Protein AF-A0A395JJU2-F1 (afdb_monomer_lite)

Radius of gyration: 17.29 Å; chains: 1; bounding box: 49×29×53 Å

Secondary structure (DSSP, 8-state):
------HHHHHHHHHHHHHHHHHHHHHHHHHHHHHS-HHHHHHHTTTTTT-SS-TTSHHHHHHHHHHHHHHHHHHTT-HHHHHHHHHHHHHHHHHGGGG------HHHHHHHHHHHHHHHHHHHHHHHSGGGGHHHH--

Foldseek 3Di:
DDDDDPLLVVLLVLLVQLLVLLVCLVCVVVCCVVVDDPVVVVVQVCFQPPAPDEPPDPVVVVLVVLCNVLSVCVSVLALVSLVSLVVSVVVCVVCVVRSPDHDDDPVSVVSVVSNVVSSVVSNCSCPPHPSVVSNVVPD

pLDDT: mean 92.58, std 7.67, range [51.12, 98.19]

Sequence (139 aa):
MSTKINVPNVFRKVVLVTMTAYCVLLVLPYLWTSFYSKQVLSVLAWWGYGGLISIYGVVPYVFVAAMLVSLTGLYFFKRWARTMFALTMLAIGIVSPLFGLAIAPSFDTLFAHVFGLGCGAILALSYLSEAANEFTKQR

Structure (mmCIF, N/CA/C/O backbone):
data_AF-A0A395JJU2-F1
#
_entry.id   AF-A0A395JJU2-F1
#
loop_
_atom_site.group_PDB
_atom_site.id
_atom_site.type_symbol
_atom_site.label_atom_id
_atom_site.label_alt_id
_atom_site.label_comp_id
_atom_site.label_asym_id
_atom_site.label_entity_id
_atom_site.label_seq_id
_atom_site.pdbx_PDB_ins_code
_atom_site.Cartn_x
_atom_site.Cartn_y
_atom_site.Cartn_z
_atom_site.occupancy
_atom_site.B_iso_or_equiv
_atom_site.auth_seq_id
_atom_site.auth_comp_id
_atom_site.auth_asym_id
_atom_site.auth_atom_id
_atom_site.pdbx_PDB_model_num
ATOM 1 N N . MET A 1 1 ? -34.192 -13.560 10.862 1.00 51.12 1 MET A N 1
ATOM 2 C CA . MET A 1 1 ? -33.119 -13.735 11.865 1.00 51.12 1 MET A CA 1
ATOM 3 C C . MET A 1 1 ? -31.874 -13.043 11.314 1.00 51.12 1 MET A C 1
ATOM 5 O O . MET A 1 1 ? -31.272 -13.563 10.390 1.00 51.12 1 MET A O 1
ATOM 9 N N . SER A 1 2 ? -31.585 -11.809 11.742 1.00 53.88 2 SER A N 1
ATOM 10 C CA . SER A 1 2 ? -30.465 -11.021 11.201 1.00 53.88 2 SER A CA 1
ATOM 11 C C . SER A 1 2 ? -29.166 -11.468 11.872 1.00 53.88 2 SER A C 1
ATOM 13 O O . SER A 1 2 ? -28.977 -11.244 13.068 1.00 53.88 2 SER A O 1
ATOM 15 N N . THR A 1 3 ? -28.293 -12.160 11.140 1.00 63.44 3 THR A N 1
ATOM 16 C CA . THR A 1 3 ? -26.932 -12.468 11.594 1.00 63.44 3 THR A CA 1
ATOM 17 C C . THR A 1 3 ? -26.180 -11.159 11.809 1.00 63.44 3 THR A C 1
ATOM 19 O O . THR A 1 3 ? -25.849 -10.471 10.845 1.00 63.44 3 THR A O 1
ATOM 22 N N . LYS A 1 4 ? -25.910 -10.802 13.072 1.00 79.38 4 LYS A N 1
ATOM 23 C CA . LYS A 1 4 ? -25.068 -9.647 13.407 1.00 79.38 4 LYS A CA 1
ATOM 24 C C . LYS A 1 4 ? -23.687 -9.850 12.781 1.00 79.38 4 LYS A C 1
ATOM 26 O O . LYS A 1 4 ? -22.967 -10.781 13.141 1.00 79.38 4 LYS A O 1
ATOM 31 N N . ILE A 1 5 ? -23.334 -8.998 11.826 1.00 84.62 5 ILE A N 1
ATOM 32 C CA . ILE A 1 5 ? -22.025 -9.026 11.175 1.00 84.62 5 ILE A CA 1
ATOM 33 C C . ILE A 1 5 ? -20.977 -8.595 12.203 1.00 84.62 5 ILE A C 1
ATOM 35 O O . ILE A 1 5 ? -21.065 -7.515 12.777 1.00 84.62 5 ILE A O 1
ATOM 39 N N . ASN A 1 6 ? -19.967 -9.435 12.436 1.00 92.44 6 ASN A N 1
ATOM 40 C CA . ASN A 1 6 ? -18.839 -9.087 13.297 1.00 92.44 6 ASN A CA 1
ATOM 41 C C . ASN A 1 6 ? -17.859 -8.195 12.517 1.00 92.44 6 ASN A C 1
ATOM 43 O O . ASN A 1 6 ? -16.980 -8.692 11.806 1.00 92.44 6 ASN A O 1
ATOM 47 N N . VAL A 1 7 ? -18.042 -6.878 12.634 1.00 93.50 7 VAL A N 1
ATOM 48 C CA . VAL A 1 7 ? -17.272 -5.863 11.898 1.00 93.50 7 VAL A CA 1
ATOM 49 C C . VAL A 1 7 ? -15.754 -5.980 12.134 1.00 93.50 7 VAL A C 1
ATOM 51 O O . VAL A 1 7 ? -15.021 -5.977 11.142 1.00 93.50 7 VAL A O 1
ATOM 54 N N . PRO A 1 8 ? -15.238 -6.182 13.367 1.00 93.62 8 PRO A N 1
ATOM 55 C CA . PRO A 1 8 ? -13.803 -6.405 13.587 1.00 93.62 8 PRO A CA 1
ATOM 56 C C . PRO A 1 8 ? -13.223 -7.606 12.825 1.00 93.62 8 PRO A C 1
ATOM 58 O O . PRO A 1 8 ? -12.118 -7.534 12.283 1.00 93.62 8 PRO A O 1
ATOM 61 N N . ASN A 1 9 ? -13.966 -8.712 12.740 1.00 94.62 9 ASN A N 1
ATOM 62 C CA . ASN A 1 9 ? -13.521 -9.883 11.985 1.00 94.62 9 ASN A CA 1
ATOM 63 C C . ASN A 1 9 ? -13.549 -9.638 10.474 1.00 94.62 9 ASN A C 1
ATOM 65 O O . ASN A 1 9 ? -12.650 -10.095 9.767 1.00 94.62 9 ASN A O 1
ATOM 69 N N . VAL A 1 10 ? -14.551 -8.909 9.973 1.00 96.12 10 VAL A N 1
ATOM 70 C CA . VAL A 1 10 ? -14.582 -8.475 8.568 1.00 96.12 10 VAL A CA 1
ATOM 71 C C . VAL A 1 10 ? -13.378 -7.586 8.268 1.00 96.12 10 VAL A C 1
ATOM 73 O O . VAL A 1 10 ? -12.678 -7.838 7.292 1.00 96.12 10 VAL A O 1
ATOM 76 N N . PHE A 1 11 ? -13.064 -6.627 9.142 1.00 97.06 11 PHE A N 1
ATOM 77 C CA . PHE A 1 11 ? -11.893 -5.764 8.999 1.00 97.06 11 PHE A CA 1
ATOM 78 C C . PHE A 1 11 ? -10.590 -6.567 8.870 1.00 97.06 11 PHE A C 1
ATOM 80 O O . PHE A 1 11 ? -9.845 -6.368 7.913 1.00 97.06 11 PHE A O 1
ATOM 87 N N . ARG A 1 12 ? -10.342 -7.537 9.762 1.00 97.44 12 ARG A N 1
ATOM 88 C CA . ARG A 1 12 ? -9.150 -8.405 9.676 1.00 97.44 12 ARG A CA 1
ATOM 89 C C . ARG A 1 12 ? -9.068 -9.172 8.360 1.00 97.44 12 ARG A C 1
ATOM 91 O O . ARG A 1 12 ? -7.983 -9.282 7.795 1.00 97.44 12 ARG A O 1
ATOM 98 N N . LYS A 1 13 ? -10.198 -9.682 7.860 1.00 97.62 13 LYS A N 1
ATOM 99 C CA . LYS A 1 13 ? -10.253 -10.369 6.560 1.00 97.62 13 LYS A CA 1
ATOM 100 C C . LYS A 1 13 ? -9.908 -9.421 5.414 1.00 97.62 13 LYS A C 1
ATOM 102 O O . LYS A 1 13 ? -9.119 -9.795 4.555 1.00 97.62 13 LYS A O 1
ATOM 107 N N . VAL A 1 14 ? -10.440 -8.198 5.423 1.00 97.75 14 VAL A N 1
ATOM 108 C CA . VAL A 1 14 ? -10.110 -7.179 4.413 1.00 97.75 14 VAL A CA 1
ATOM 109 C C . VAL A 1 14 ? -8.622 -6.830 4.463 1.00 97.75 14 VAL A C 1
ATOM 111 O O . VAL A 1 14 ? -7.979 -6.800 3.415 1.00 97.75 14 VAL A O 1
ATOM 114 N N . VAL A 1 15 ? -8.046 -6.641 5.656 1.00 98.12 15 VAL A N 1
ATOM 115 C CA . VAL A 1 15 ? -6.600 -6.405 5.821 1.00 98.12 15 VAL A CA 1
ATOM 116 C C . VAL A 1 15 ? -5.788 -7.568 5.252 1.00 98.12 15 VAL A C 1
ATOM 118 O O . VAL A 1 15 ? -4.863 -7.335 4.479 1.00 98.12 15 VAL A O 1
ATOM 121 N N . LEU A 1 16 ? -6.157 -8.813 5.564 1.00 98.06 16 LEU A N 1
ATOM 122 C CA . LEU A 1 16 ? -5.447 -10.003 5.091 1.00 98.06 16 LEU A CA 1
ATOM 123 C C . LEU A 1 16 ? -5.513 -10.160 3.564 1.00 98.06 16 LEU A C 1
ATOM 125 O O . LEU A 1 16 ? -4.496 -10.440 2.930 1.00 98.06 16 LEU A O 1
ATOM 129 N N . VAL A 1 17 ? -6.689 -9.956 2.962 1.00 97.62 17 VAL A N 1
ATOM 130 C CA . VAL A 1 17 ? -6.863 -10.022 1.500 1.00 97.62 17 VAL A CA 1
ATOM 131 C C . VAL A 1 17 ? -6.055 -8.920 0.819 1.00 97.62 17 VAL A C 1
ATOM 133 O O . VAL A 1 17 ? -5.326 -9.199 -0.128 1.00 97.62 17 VAL A O 1
ATOM 136 N N . THR A 1 18 ? -6.113 -7.694 1.343 1.00 98.06 18 THR A N 1
ATOM 137 C CA . THR A 1 18 ? -5.334 -6.554 0.832 1.00 98.06 18 THR A CA 1
ATOM 138 C C . THR A 1 18 ? -3.832 -6.817 0.928 1.00 98.06 18 THR A C 1
ATOM 140 O O . THR A 1 18 ? -3.109 -6.614 -0.043 1.00 98.06 18 THR A O 1
ATOM 143 N N . MET A 1 19 ? -3.358 -7.327 2.068 1.00 97.75 19 MET A N 1
ATOM 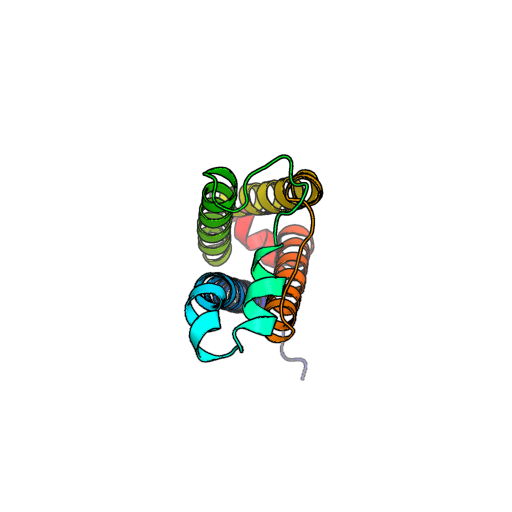144 C CA . MET A 1 19 ? -1.953 -7.684 2.272 1.00 97.75 19 MET A CA 1
ATOM 145 C C . MET A 1 19 ? -1.505 -8.784 1.307 1.00 97.75 19 MET A C 1
ATOM 147 O O . MET A 1 19 ? -0.430 -8.688 0.725 1.00 97.75 19 MET A O 1
ATOM 151 N N . THR A 1 20 ? -2.348 -9.791 1.079 1.00 97.06 20 THR A N 1
ATOM 152 C CA . THR A 1 20 ? -2.056 -10.868 0.124 1.00 97.06 20 THR A CA 1
ATOM 153 C C . THR A 1 20 ? -1.978 -10.336 -1.306 1.00 97.06 20 THR A C 1
ATOM 155 O O . THR A 1 20 ? -1.012 -10.626 -2.007 1.00 97.06 20 THR A O 1
ATOM 158 N N . ALA A 1 21 ? -2.945 -9.513 -1.726 1.00 96.62 21 ALA A N 1
ATOM 159 C CA . ALA A 1 21 ? -2.933 -8.870 -3.040 1.00 96.62 21 ALA A CA 1
ATOM 160 C C . ALA A 1 21 ? -1.672 -8.012 -3.236 1.00 96.62 21 ALA A C 1
ATOM 162 O O . ALA A 1 21 ? -1.055 -8.054 -4.298 1.00 96.62 21 ALA A O 1
ATOM 163 N N . TYR A 1 22 ? -1.244 -7.300 -2.190 1.00 96.50 22 TYR A N 1
ATOM 164 C CA . TYR A 1 22 ? -0.009 -6.524 -2.216 1.00 96.50 22 TYR A CA 1
ATOM 165 C C . TYR A 1 22 ? 1.233 -7.404 -2.380 1.00 96.50 22 TYR A C 1
ATOM 167 O O . TYR A 1 22 ? 2.065 -7.133 -3.240 1.00 96.50 22 TYR A O 1
ATOM 175 N N . CYS A 1 23 ? 1.348 -8.495 -1.619 1.00 96.12 23 CYS A N 1
ATOM 176 C CA . CYS A 1 23 ? 2.459 -9.438 -1.767 1.00 96.12 23 CYS A CA 1
ATOM 177 C C . CYS A 1 23 ? 2.506 -10.058 -3.171 1.00 96.12 23 CYS A C 1
ATOM 179 O O . CYS A 1 23 ? 3.585 -10.195 -3.741 1.00 96.12 23 CYS A O 1
ATOM 181 N N . VAL A 1 24 ? 1.350 -10.391 -3.753 1.00 95.25 24 VAL A N 1
ATOM 182 C CA . VAL A 1 24 ? 1.266 -10.901 -5.130 1.00 95.25 24 VAL A CA 1
ATOM 183 C C . VAL A 1 24 ? 1.788 -9.867 -6.132 1.00 95.25 24 VAL A C 1
ATOM 185 O O . VAL A 1 24 ? 2.586 -10.224 -6.995 1.00 95.25 24 VAL A O 1
ATOM 188 N N . LEU A 1 25 ? 1.424 -8.589 -5.977 1.00 94.12 25 LEU A N 1
ATOM 189 C CA . LEU A 1 25 ? 1.950 -7.500 -6.812 1.00 94.12 25 LEU A CA 1
ATOM 190 C C . LEU A 1 25 ? 3.471 -7.355 -6.717 1.00 94.12 25 LEU A C 1
ATOM 192 O O . LEU A 1 25 ? 4.108 -7.062 -7.722 1.00 94.12 25 LEU A O 1
ATOM 196 N N . LEU A 1 26 ? 4.064 -7.575 -5.541 1.00 93.38 26 LEU A N 1
ATOM 197 C CA . LEU A 1 26 ? 5.522 -7.510 -5.376 1.00 93.38 26 LEU A CA 1
ATOM 198 C C . LEU A 1 26 ? 6.243 -8.648 -6.103 1.00 93.38 26 LEU A C 1
ATOM 200 O O . LEU A 1 26 ? 7.369 -8.466 -6.559 1.00 93.38 26 LEU A O 1
ATOM 204 N N . VAL A 1 27 ? 5.614 -9.820 -6.202 1.00 93.62 27 VAL A N 1
ATOM 205 C CA . VAL A 1 27 ? 6.213 -11.009 -6.825 1.00 93.62 27 VAL A CA 1
ATOM 206 C C . VAL A 1 27 ? 5.992 -11.034 -8.344 1.00 93.62 27 VAL A C 1
ATOM 208 O O . VAL A 1 27 ? 6.813 -11.584 -9.077 1.00 93.62 27 VAL A O 1
ATOM 211 N N . LEU A 1 28 ? 4.916 -10.417 -8.834 1.00 91.38 28 LEU A N 1
ATOM 212 C CA . LEU A 1 28 ? 4.497 -10.468 -10.238 1.00 91.38 28 LEU A CA 1
ATOM 213 C C . LEU A 1 28 ? 5.580 -10.047 -11.252 1.00 91.38 28 LEU A C 1
ATOM 215 O O . LEU A 1 28 ? 5.774 -10.792 -12.217 1.00 91.38 28 LEU A O 1
ATOM 219 N N . PRO A 1 29 ? 6.350 -8.960 -11.029 1.00 90.00 29 PRO A N 1
ATOM 220 C CA . PRO A 1 29 ? 7.418 -8.552 -11.940 1.00 90.00 29 PRO A CA 1
ATOM 221 C C . PRO A 1 29 ? 8.486 -9.622 -12.178 1.00 90.00 29 PRO A C 1
ATOM 223 O O . PRO A 1 29 ? 9.009 -9.745 -13.285 1.00 90.00 29 PRO A O 1
ATOM 226 N N . TYR A 1 30 ? 8.774 -10.455 -11.175 1.00 90.50 30 TYR A N 1
ATOM 227 C CA . TYR A 1 30 ? 9.741 -11.549 -11.305 1.00 90.50 30 TYR A CA 1
ATOM 228 C C . TYR A 1 30 ? 9.231 -12.691 -12.192 1.00 90.50 30 TYR A C 1
ATOM 230 O O . TYR A 1 30 ? 10.027 -13.466 -12.718 1.00 90.50 30 TYR A O 1
ATOM 238 N N . LEU A 1 31 ? 7.914 -12.789 -12.387 1.00 92.19 31 LEU A N 1
ATOM 239 C CA . LEU A 1 31 ? 7.281 -13.800 -13.231 1.00 92.19 31 LEU A CA 1
ATOM 240 C C . LEU A 1 31 ? 7.044 -13.315 -14.669 1.00 92.19 31 LEU A C 1
ATOM 242 O O . LEU A 1 31 ? 6.692 -14.113 -15.540 1.00 92.19 31 LEU A O 1
ATOM 246 N N . TRP A 1 32 ? 7.254 -12.027 -14.956 1.00 90.69 32 TRP A N 1
ATOM 247 C CA . TRP A 1 32 ? 6.986 -11.444 -16.273 1.00 90.69 32 TRP A CA 1
ATOM 248 C C . TRP A 1 32 ? 7.751 -12.122 -17.412 1.00 90.69 32 TRP A C 1
ATOM 250 O O . TRP A 1 32 ? 7.202 -12.295 -18.498 1.00 90.69 32 TRP A O 1
ATOM 260 N N . THR A 1 33 ? 8.989 -12.556 -17.166 1.00 89.31 33 THR A N 1
ATOM 261 C CA . THR A 1 33 ? 9.823 -13.249 -18.164 1.00 89.31 33 THR A CA 1
ATOM 262 C C . THR A 1 33 ? 9.247 -14.592 -18.607 1.00 89.31 33 THR A C 1
ATOM 264 O O . THR A 1 33 ? 9.580 -15.063 -19.692 1.00 89.31 33 THR A O 1
ATOM 267 N N . SER A 1 34 ? 8.383 -15.199 -17.788 1.00 91.38 34 SER A N 1
ATOM 268 C CA . SER A 1 34 ? 7.719 -16.470 -18.092 1.00 91.38 34 SER A CA 1
ATOM 269 C C . SER A 1 34 ? 6.372 -16.276 -18.791 1.00 91.38 34 SER A C 1
ATOM 271 O O . SER A 1 34 ? 5.968 -17.124 -19.581 1.00 91.38 34 SER A O 1
ATOM 273 N N . PHE A 1 35 ? 5.676 -15.169 -18.515 1.00 88.88 35 PHE A N 1
ATOM 274 C CA . PHE A 1 35 ? 4.326 -14.918 -19.032 1.00 88.88 35 PHE A CA 1
ATOM 275 C C . PHE A 1 35 ? 4.284 -14.083 -20.314 1.00 88.88 35 PHE A C 1
ATOM 277 O O . PHE A 1 35 ? 3.324 -14.200 -21.078 1.00 88.88 35 PHE A O 1
ATOM 284 N N . TYR A 1 36 ? 5.287 -13.237 -20.562 1.00 91.25 36 TYR A N 1
ATOM 285 C CA . TYR A 1 36 ? 5.232 -12.242 -21.631 1.00 91.25 36 TYR A CA 1
ATOM 286 C C . TYR A 1 36 ? 6.309 -12.445 -22.699 1.00 91.25 36 TYR A C 1
ATOM 288 O O . TYR A 1 36 ? 7.437 -12.852 -22.429 1.00 91.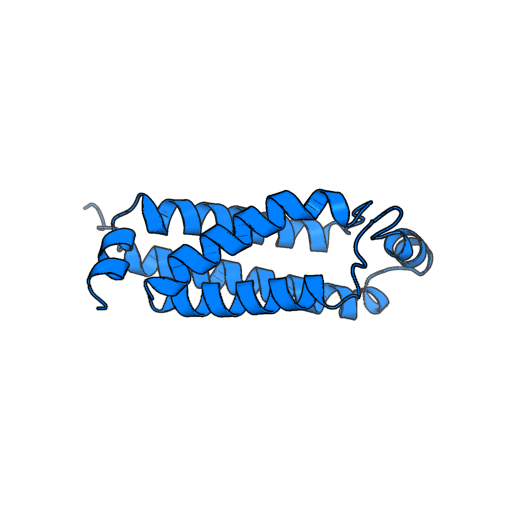25 36 TYR A O 1
ATOM 296 N N . SER A 1 37 ? 5.960 -12.111 -23.944 1.00 92.69 37 SER A N 1
ATOM 297 C CA . SER A 1 37 ? 6.901 -12.121 -25.063 1.00 92.69 37 SER A CA 1
ATOM 298 C C . SER A 1 37 ? 7.926 -10.985 -24.944 1.00 92.69 37 SER A C 1
ATOM 300 O O . SER A 1 37 ? 7.689 -9.965 -24.295 1.00 92.69 37 SER A O 1
ATOM 302 N N . LYS A 1 38 ? 9.064 -11.113 -25.642 1.00 92.00 38 LYS A N 1
ATOM 303 C CA . LYS A 1 38 ? 10.129 -10.089 -25.649 1.00 92.00 38 LYS A CA 1
ATOM 304 C C . LYS A 1 38 ? 9.641 -8.702 -26.090 1.00 92.00 38 LYS A C 1
ATOM 306 O O . LYS A 1 38 ? 10.132 -7.697 -25.590 1.00 92.00 38 LYS A O 1
ATOM 311 N N . GLN A 1 39 ? 8.669 -8.649 -27.002 1.00 91.94 39 GLN A N 1
ATOM 312 C CA . GLN A 1 39 ? 8.064 -7.397 -27.468 1.00 91.94 39 GLN A CA 1
ATOM 313 C C . GLN A 1 39 ? 7.307 -6.703 -26.333 1.00 91.94 39 GLN A C 1
ATOM 315 O O . GLN A 1 39 ? 7.542 -5.527 -26.073 1.00 91.94 39 GLN A O 1
ATOM 320 N N . VAL A 1 40 ? 6.467 -7.442 -25.603 1.00 89.81 40 VAL A N 1
ATOM 321 C CA . VAL A 1 40 ? 5.733 -6.911 -24.446 1.00 89.81 40 VAL A CA 1
ATOM 322 C C . VAL A 1 40 ? 6.714 -6.436 -23.374 1.00 89.81 40 VAL A C 1
ATOM 324 O O . VAL A 1 40 ? 6.612 -5.302 -22.918 1.00 89.81 40 VAL A O 1
ATOM 327 N N . LEU A 1 41 ? 7.739 -7.233 -23.057 1.00 91.06 41 LEU A N 1
ATOM 328 C CA . LEU A 1 41 ? 8.774 -6.846 -22.091 1.00 91.06 41 LEU A CA 1
ATOM 329 C C . LEU A 1 41 ? 9.513 -5.555 -22.484 1.00 91.06 41 LEU A C 1
ATOM 331 O O . LEU A 1 41 ? 9.818 -4.745 -21.613 1.00 91.06 41 LEU A O 1
ATOM 335 N N . SER A 1 42 ? 9.764 -5.327 -23.778 1.00 91.75 42 SER A N 1
ATOM 336 C CA . SER A 1 42 ? 10.399 -4.084 -24.244 1.00 91.75 42 SER A CA 1
ATOM 337 C C . SER A 1 42 ? 9.529 -2.844 -24.021 1.00 91.75 42 SER A C 1
ATOM 339 O O . SER A 1 42 ? 10.060 -1.771 -23.747 1.00 91.75 42 SER A O 1
ATOM 341 N N . VAL A 1 43 ? 8.202 -3.000 -24.070 1.00 90.75 43 VAL A N 1
ATOM 342 C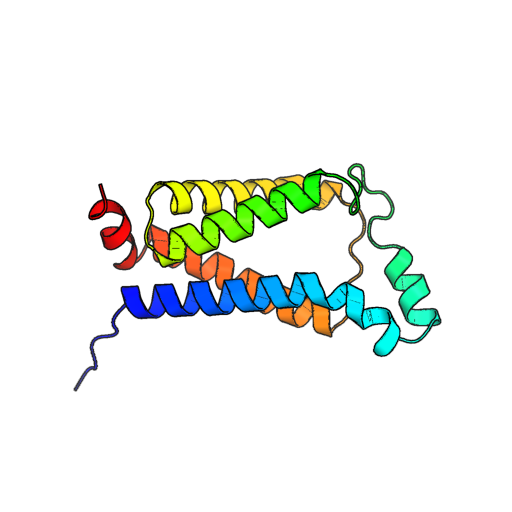 CA . VAL A 1 43 ? 7.256 -1.933 -23.728 1.00 90.75 43 VAL A CA 1
ATOM 343 C C . VAL A 1 43 ? 7.216 -1.732 -22.215 1.00 90.75 43 VAL A C 1
ATOM 345 O O . VAL A 1 43 ? 7.291 -0.598 -21.758 1.00 90.75 43 VAL A O 1
ATOM 348 N N . LEU A 1 44 ? 7.176 -2.805 -21.416 1.00 89.25 44 LEU A N 1
ATOM 349 C CA . LEU A 1 44 ? 7.213 -2.701 -19.947 1.00 89.25 44 LEU A CA 1
ATOM 350 C C . LEU A 1 44 ? 8.497 -2.028 -19.439 1.00 89.25 44 LEU A C 1
ATOM 352 O O . LEU A 1 44 ? 8.466 -1.365 -18.406 1.00 89.25 44 LEU A O 1
ATOM 356 N N . ALA A 1 45 ? 9.608 -2.143 -20.171 1.00 87.94 45 ALA A N 1
ATOM 357 C CA . ALA A 1 45 ? 10.862 -1.470 -19.836 1.00 87.94 45 ALA A CA 1
ATOM 358 C C . ALA A 1 45 ? 10.758 0.069 -19.837 1.00 87.94 45 ALA A C 1
ATOM 360 O O . ALA A 1 45 ? 11.636 0.736 -19.295 1.00 87.94 45 ALA A O 1
ATOM 361 N N . TRP A 1 46 ? 9.696 0.639 -20.416 1.00 91.00 46 TRP A N 1
ATOM 362 C CA . TRP A 1 46 ? 9.422 2.078 -20.379 1.00 91.00 46 TRP A CA 1
ATOM 363 C C . TRP A 1 46 ? 8.711 2.516 -19.092 1.00 91.00 46 TRP A C 1
ATOM 365 O O . TRP A 1 46 ? 8.439 3.706 -18.914 1.00 91.00 46 TRP A O 1
ATOM 375 N N . TRP A 1 47 ? 8.404 1.593 -18.177 1.00 89.75 47 TRP A N 1
ATOM 376 C CA . TRP A 1 47 ? 7.901 1.966 -16.863 1.00 89.75 47 TRP A CA 1
ATOM 377 C C . TRP A 1 47 ? 8.922 2.858 -16.149 1.00 89.75 47 TRP A C 1
ATOM 379 O O . TRP A 1 47 ? 10.099 2.524 -16.024 1.00 89.75 47 TRP A O 1
ATOM 389 N N . GLY A 1 48 ? 8.457 4.017 -15.697 1.00 90.00 48 GLY A N 1
ATOM 390 C CA . GLY A 1 48 ? 9.268 5.006 -15.006 1.00 90.00 48 GLY A CA 1
ATOM 391 C C . GLY A 1 48 ? 9.847 6.067 -15.939 1.00 90.00 48 GLY A C 1
ATOM 392 O O . GLY A 1 48 ? 10.562 6.961 -15.484 1.00 90.00 48 GLY A O 1
ATOM 393 N N . TYR A 1 49 ? 9.551 5.995 -17.242 1.00 92.62 49 TYR A N 1
ATOM 394 C CA . TYR A 1 49 ? 10.030 6.976 -18.209 1.00 92.62 49 TYR A CA 1
ATOM 395 C C . TYR A 1 49 ? 9.550 8.390 -17.848 1.00 92.62 49 TYR A C 1
ATOM 397 O O . TYR A 1 49 ? 8.369 8.611 -17.567 1.00 92.62 49 TYR A O 1
ATOM 405 N N . GLY A 1 50 ? 10.484 9.347 -17.847 1.00 93.38 50 GLY A N 1
ATOM 406 C CA . GLY A 1 50 ? 10.230 10.741 -17.468 1.00 93.38 50 GLY A CA 1
ATOM 407 C C . GLY A 1 50 ? 10.029 10.976 -15.965 1.00 93.38 50 GLY A C 1
ATOM 408 O O . GLY A 1 50 ? 9.672 12.086 -15.577 1.00 93.38 50 GLY A O 1
ATOM 409 N N . GLY A 1 51 ? 10.235 9.962 -15.117 1.00 93.06 51 GLY A N 1
ATOM 410 C CA . GLY A 1 51 ? 10.131 10.095 -13.666 1.00 93.06 51 GLY A CA 1
ATOM 411 C C . GLY A 1 51 ? 11.268 10.924 -13.066 1.00 93.06 51 GLY A C 1
ATOM 412 O O . GLY A 1 51 ? 12.428 10.788 -13.452 1.00 93.06 51 GLY A O 1
ATOM 413 N N . LEU A 1 52 ? 10.938 11.757 -12.077 1.00 94.44 52 LEU A N 1
ATOM 414 C CA . LEU A 1 52 ? 11.926 12.457 -11.247 1.00 94.44 52 LEU A CA 1
ATOM 415 C C . LEU A 1 52 ? 12.517 11.532 -10.175 1.00 94.44 52 LEU A C 1
ATOM 417 O O . LEU A 1 52 ? 13.621 11.764 -9.685 1.00 94.44 52 LEU A O 1
ATOM 421 N N . ILE A 1 53 ? 11.775 10.486 -9.804 1.00 92.50 53 ILE A N 1
ATOM 422 C CA . ILE A 1 53 ? 12.179 9.487 -8.816 1.00 92.50 53 ILE A CA 1
ATOM 423 C C . ILE A 1 53 ? 12.359 8.142 -9.515 1.00 92.50 53 ILE A C 1
ATOM 425 O O . ILE A 1 53 ? 11.485 7.682 -10.246 1.00 92.50 53 ILE A O 1
ATOM 429 N N . SER A 1 54 ? 13.485 7.482 -9.242 1.00 91.12 54 SER A N 1
ATOM 430 C CA . SER A 1 54 ? 13.753 6.140 -9.760 1.00 91.12 54 SER A CA 1
ATOM 431 C C . SER A 1 54 ? 12.832 5.097 -9.121 1.00 91.12 54 SER A C 1
ATOM 433 O O . SER A 1 54 ? 12.806 4.945 -7.896 1.00 91.12 54 SER A O 1
ATOM 435 N N . ILE A 1 55 ? 12.146 4.319 -9.961 1.00 88.06 55 ILE A N 1
ATOM 436 C CA . ILE A 1 55 ? 11.331 3.160 -9.558 1.00 88.06 55 ILE A CA 1
ATOM 437 C C . ILE A 1 55 ? 12.166 2.000 -8.986 1.00 88.06 55 ILE A C 1
ATOM 439 O O . ILE A 1 55 ? 11.632 1.146 -8.287 1.00 88.06 55 ILE A O 1
ATOM 443 N N . TYR A 1 56 ? 13.479 1.993 -9.236 1.00 88.31 56 TYR A N 1
ATOM 444 C CA . TYR A 1 56 ? 14.427 1.025 -8.671 1.00 88.31 56 TYR A CA 1
ATOM 445 C C . TYR A 1 56 ? 15.236 1.610 -7.503 1.00 88.31 56 TYR A C 1
ATOM 447 O O . TYR A 1 56 ? 16.126 0.951 -6.969 1.00 88.31 56 TYR A O 1
ATOM 455 N N . GLY A 1 57 ? 14.963 2.863 -7.126 1.00 91.00 57 GLY A N 1
ATOM 456 C CA . GLY A 1 57 ? 15.637 3.546 -6.028 1.00 91.00 57 GLY A CA 1
ATOM 457 C C . GLY A 1 57 ? 15.143 3.100 -4.651 1.00 91.00 57 GLY A C 1
ATOM 458 O O . GLY A 1 57 ? 14.249 2.274 -4.516 1.00 91.00 57 GLY A O 1
ATOM 459 N N . VAL A 1 58 ? 15.701 3.704 -3.601 1.00 93.69 58 VAL A N 1
ATOM 460 C CA . VAL A 1 58 ? 15.372 3.381 -2.199 1.00 93.69 58 VAL A CA 1
ATOM 461 C C . VAL A 1 58 ? 13.920 3.732 -1.840 1.00 93.69 58 VAL A C 1
ATOM 463 O O . VAL A 1 58 ? 13.297 3.048 -1.031 1.00 93.69 58 VAL A O 1
ATOM 466 N N . VAL A 1 59 ? 13.362 4.780 -2.453 1.00 93.56 59 VAL A N 1
ATOM 4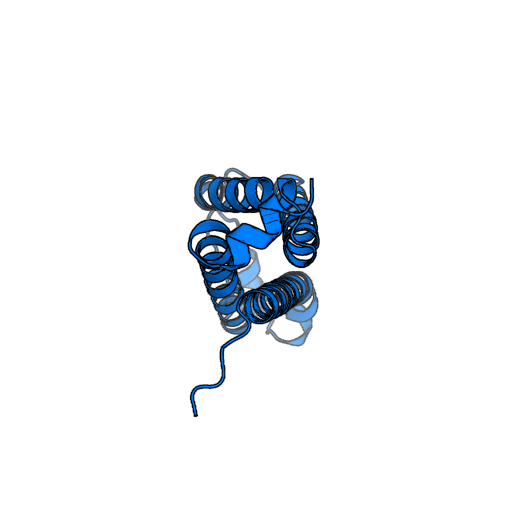67 C CA . VAL A 1 59 ? 12.044 5.338 -2.102 1.00 93.56 59 VAL A CA 1
ATOM 468 C C . VAL A 1 59 ? 10.903 4.308 -2.230 1.00 93.56 59 VAL A C 1
ATOM 470 O O . VAL A 1 59 ? 10.186 4.118 -1.245 1.00 93.56 59 VAL A O 1
ATOM 473 N N . PRO A 1 60 ? 10.735 3.587 -3.359 1.00 92.38 60 PRO A N 1
ATOM 474 C CA . PRO A 1 60 ? 9.775 2.486 -3.465 1.00 92.38 60 PRO A CA 1
ATOM 475 C C . PRO A 1 60 ? 9.883 1.447 -2.345 1.00 92.38 60 PRO A C 1
ATOM 477 O O . PRO A 1 60 ? 8.868 1.089 -1.752 1.00 92.38 60 PRO A O 1
ATOM 480 N N . TYR A 1 61 ? 11.094 1.005 -1.989 1.00 93.56 61 TYR A N 1
ATOM 481 C CA . TYR A 1 61 ? 11.284 0.001 -0.936 1.00 93.56 61 TYR A CA 1
ATOM 482 C C . TYR A 1 61 ? 10.879 0.512 0.450 1.00 93.56 61 TYR A C 1
ATOM 484 O O . TYR A 1 61 ? 10.326 -0.247 1.247 1.00 93.56 61 TYR A O 1
ATOM 492 N N . VAL A 1 62 ? 11.089 1.803 0.730 1.00 95.81 62 VAL A N 1
ATOM 493 C CA . VAL A 1 62 ? 10.604 2.434 1.967 1.00 95.81 62 VAL A CA 1
ATOM 494 C C . VAL A 1 62 ? 9.077 2.410 2.021 1.00 95.81 62 VAL A C 1
ATOM 496 O O . VAL A 1 62 ? 8.513 2.054 3.056 1.00 95.81 62 VAL A O 1
ATOM 499 N N . PHE A 1 63 ? 8.396 2.717 0.912 1.00 95.81 63 PHE A N 1
ATOM 500 C CA . PHE A 1 63 ? 6.935 2.622 0.844 1.00 95.81 63 PHE A CA 1
ATOM 501 C C . PHE A 1 63 ? 6.436 1.186 1.004 1.00 95.81 63 PHE A C 1
ATOM 503 O O . PHE A 1 63 ? 5.472 0.969 1.736 1.00 95.81 63 PHE A O 1
ATOM 510 N N . VAL A 1 64 ? 7.109 0.210 0.391 1.00 95.94 64 VAL A N 1
ATOM 511 C CA . VAL A 1 64 ? 6.791 -1.217 0.556 1.00 95.94 64 VAL A CA 1
ATOM 512 C C . VAL A 1 64 ? 6.900 -1.634 2.019 1.00 95.94 64 VAL A C 1
ATOM 514 O O . VAL A 1 64 ? 5.961 -2.213 2.570 1.00 95.94 64 VAL A O 1
ATOM 517 N N . ALA A 1 65 ? 8.010 -1.298 2.678 1.00 96.88 65 ALA A N 1
ATOM 518 C CA . ALA A 1 65 ? 8.211 -1.614 4.086 1.00 96.88 65 ALA A CA 1
ATOM 519 C C . ALA A 1 65 ? 7.152 -0.932 4.967 1.00 96.88 65 ALA A C 1
ATOM 521 O O . ALA A 1 65 ? 6.525 -1.587 5.801 1.00 96.88 65 ALA A O 1
ATOM 522 N N . ALA A 1 66 ? 6.894 0.361 4.744 1.00 97.62 66 ALA A N 1
ATOM 523 C CA . ALA A 1 66 ? 5.887 1.107 5.490 1.00 97.62 66 ALA A CA 1
ATOM 524 C C . ALA A 1 66 ? 4.477 0.514 5.313 1.00 97.62 66 ALA A C 1
ATOM 526 O O . ALA A 1 66 ? 3.722 0.387 6.283 1.00 97.62 66 ALA A O 1
ATOM 527 N N . MET A 1 67 ? 4.136 0.081 4.099 1.00 97.62 67 MET A N 1
ATOM 528 C CA . MET A 1 67 ? 2.872 -0.585 3.796 1.00 97.62 67 MET A CA 1
ATOM 529 C C . MET A 1 67 ? 2.729 -1.908 4.548 1.00 97.62 67 MET A C 1
ATOM 531 O O . MET A 1 67 ? 1.728 -2.131 5.223 1.00 97.62 67 MET A O 1
ATOM 535 N N . LEU A 1 68 ? 3.734 -2.782 4.475 1.00 97.19 68 LEU A N 1
ATOM 536 C CA . LEU A 1 68 ? 3.679 -4.096 5.119 1.00 97.19 68 LEU A CA 1
ATOM 537 C C . LEU A 1 68 ? 3.616 -3.980 6.644 1.00 97.19 68 LEU A C 1
ATOM 539 O O . LEU A 1 68 ? 2.816 -4.664 7.289 1.00 97.19 68 LEU A O 1
ATOM 543 N N . VAL A 1 69 ? 4.417 -3.082 7.223 1.00 98.19 69 VAL A N 1
ATOM 544 C CA . VAL A 1 69 ? 4.430 -2.819 8.668 1.00 98.19 69 VAL A CA 1
ATOM 545 C C . VAL A 1 69 ? 3.082 -2.266 9.130 1.00 98.19 69 VAL A C 1
ATOM 547 O O . VAL A 1 69 ? 2.535 -2.728 10.136 1.00 98.19 69 VAL A O 1
ATOM 550 N N . SER A 1 70 ? 2.505 -1.324 8.383 1.00 98.12 70 SER A N 1
ATOM 551 C CA . SER A 1 70 ? 1.208 -0.742 8.727 1.00 98.12 70 SER A CA 1
ATOM 552 C C . SER A 1 70 ? 0.051 -1.733 8.555 1.00 98.12 70 SER A C 1
ATOM 554 O O . SER A 1 70 ? -0.753 -1.859 9.475 1.00 98.12 70 SER A O 1
ATOM 556 N N . LEU A 1 71 ? -0.007 -2.521 7.475 1.00 98.00 71 LEU A N 1
ATOM 557 C CA . LEU A 1 71 ? -1.014 -3.582 7.302 1.00 98.00 71 LEU A CA 1
ATOM 558 C C . LEU A 1 71 ? -0.924 -4.645 8.405 1.00 98.00 71 LEU A C 1
ATOM 560 O O . LEU A 1 71 ? -1.945 -5.039 8.973 1.00 98.00 71 LEU A O 1
ATOM 564 N N . THR A 1 72 ? 0.292 -5.049 8.775 1.00 98.06 72 THR A N 1
ATOM 565 C CA . THR A 1 72 ? 0.510 -5.988 9.885 1.00 98.06 72 THR A CA 1
ATOM 566 C C . THR A 1 72 ? 0.002 -5.396 11.200 1.00 98.06 72 THR A C 1
ATOM 568 O O . THR A 1 72 ? -0.761 -6.035 11.923 1.00 98.06 72 THR A O 1
ATOM 571 N N . GLY A 1 73 ? 0.357 -4.147 11.508 1.00 97.31 73 GLY A N 1
ATOM 572 C CA . GLY A 1 73 ? -0.124 -3.476 12.714 1.00 97.31 73 GLY A CA 1
ATOM 573 C C . GLY A 1 73 ? -1.646 -3.268 12.726 1.00 97.31 73 GLY A C 1
ATOM 574 O O . GLY A 1 73 ? -2.275 -3.420 13.776 1.00 97.31 73 GLY A O 1
ATOM 575 N N . LEU A 1 74 ? -2.254 -2.985 11.571 1.00 97.88 74 LEU A N 1
ATOM 576 C CA . LEU A 1 74 ? -3.704 -2.868 11.406 1.00 97.88 74 LEU A CA 1
ATOM 577 C C . LEU A 1 74 ? -4.419 -4.191 11.687 1.00 97.88 74 LEU A C 1
ATOM 579 O O . LEU A 1 74 ? -5.438 -4.182 12.374 1.00 97.88 74 LEU A O 1
ATOM 583 N N . TYR A 1 75 ? -3.875 -5.328 11.243 1.00 97.56 75 TYR A N 1
ATOM 584 C CA . TYR A 1 75 ? -4.435 -6.652 11.542 1.00 97.56 75 TYR A CA 1
ATOM 585 C C . TYR A 1 75 ? -4.569 -6.900 13.059 1.00 97.56 75 TYR A C 1
ATOM 587 O O . TYR A 1 75 ? -5.559 -7.469 13.537 1.00 97.56 75 TYR A O 1
ATOM 595 N N . PHE A 1 76 ? -3.600 -6.400 13.830 1.00 96.75 76 PHE A N 1
ATOM 596 C CA . PHE A 1 76 ? -3.592 -6.456 15.293 1.00 96.75 76 PHE A CA 1
ATOM 597 C C . PHE A 1 76 ? -4.281 -5.265 15.977 1.00 96.75 76 PHE A C 1
ATOM 599 O O . PHE A 1 76 ? -4.235 -5.181 17.203 1.00 96.75 76 PHE A O 1
ATOM 606 N N . PHE A 1 77 ? -4.934 -4.371 15.230 1.00 96.31 77 PHE A N 1
ATOM 607 C CA . PHE A 1 77 ? -5.585 -3.158 15.742 1.00 96.31 77 PHE A CA 1
ATOM 608 C C . PHE A 1 77 ? -4.646 -2.197 16.498 1.00 96.31 77 PHE A C 1
ATOM 610 O O . PHE A 1 77 ? -5.056 -1.500 17.428 1.00 96.31 77 PHE A O 1
ATOM 617 N N . LYS A 1 78 ? -3.369 -2.112 16.103 1.00 96.44 78 LYS A N 1
ATOM 618 C CA . LYS A 1 78 ? -2.420 -1.166 16.711 1.00 96.44 78 LYS A CA 1
ATOM 619 C C . LYS A 1 78 ? -2.745 0.273 16.311 1.00 96.44 78 LYS A C 1
ATOM 621 O O . LYS A 1 78 ? -2.839 0.598 15.128 1.00 96.44 78 LYS A O 1
ATOM 626 N N . ARG A 1 79 ? -2.858 1.167 17.300 1.00 93.69 79 ARG A N 1
ATOM 627 C CA . ARG A 1 79 ? -3.227 2.578 17.081 1.00 93.69 79 ARG A CA 1
ATOM 628 C C . ARG A 1 79 ? -2.242 3.326 16.179 1.00 93.69 79 ARG A C 1
ATOM 630 O O . ARG A 1 79 ? -2.678 4.081 15.315 1.00 93.69 79 ARG A O 1
ATOM 637 N N . TRP A 1 80 ? -0.937 3.095 16.352 1.00 95.94 80 TRP A N 1
ATOM 638 C CA . TRP A 1 80 ? 0.100 3.713 15.516 1.00 95.94 80 TRP A CA 1
ATOM 639 C C . TRP A 1 80 ? -0.008 3.274 14.050 1.00 95.94 80 TRP A C 1
ATOM 641 O O . TRP A 1 80 ? 0.223 4.079 13.151 1.00 95.94 80 TRP A O 1
ATOM 651 N N . ALA A 1 81 ? -0.425 2.028 13.802 1.00 97.06 81 ALA A N 1
ATOM 652 C CA . ALA A 1 81 ? -0.506 1.462 12.461 1.00 97.06 81 ALA A CA 1
ATOM 653 C C . ALA A 1 81 ? -1.600 2.126 11.625 1.00 97.06 81 ALA A C 1
ATOM 655 O O . ALA A 1 81 ? -1.420 2.319 10.428 1.00 97.06 81 ALA A O 1
ATOM 656 N N . ARG A 1 82 ? -2.694 2.555 12.267 1.00 95.88 82 ARG A N 1
ATOM 657 C CA . ARG A 1 82 ? -3.763 3.315 11.612 1.00 95.88 82 ARG A CA 1
ATOM 658 C C . ARG A 1 82 ? -3.266 4.654 11.070 1.00 95.88 82 ARG A C 1
ATOM 660 O O . ARG A 1 82 ? -3.473 4.951 9.897 1.00 95.88 82 ARG A O 1
ATOM 667 N N . THR A 1 83 ? -2.568 5.429 11.900 1.00 96.12 83 THR A N 1
ATOM 668 C CA . THR A 1 83 ? -1.996 6.716 11.477 1.00 96.12 83 THR A CA 1
ATOM 669 C C . THR A 1 83 ? -0.906 6.515 10.430 1.00 96.12 83 THR A C 1
ATOM 671 O O . THR A 1 83 ? -0.890 7.217 9.425 1.00 96.12 83 THR A O 1
ATOM 674 N N . MET A 1 84 ? -0.024 5.533 10.635 1.00 97.50 84 MET A N 1
ATOM 675 C CA . MET A 1 84 ? 1.036 5.214 9.684 1.00 97.50 84 MET A CA 1
ATOM 676 C C . MET A 1 84 ? 0.464 4.833 8.316 1.00 97.50 84 MET A C 1
ATOM 678 O O . MET A 1 84 ? 0.883 5.411 7.324 1.00 97.50 84 MET A O 1
ATOM 682 N N . PHE A 1 85 ? -0.536 3.947 8.261 1.00 98.19 85 PHE A N 1
ATOM 683 C CA . PHE A 1 85 ? -1.189 3.550 7.013 1.00 98.19 85 PHE A CA 1
ATOM 684 C C . PHE A 1 85 ? -1.793 4.746 6.271 1.00 98.19 85 PHE A C 1
ATOM 686 O O . PHE A 1 85 ? -1.555 4.916 5.078 1.00 98.19 85 PHE A O 1
ATOM 693 N N . ALA A 1 86 ? -2.530 5.610 6.978 1.00 97.81 86 ALA A N 1
ATOM 694 C CA . ALA A 1 86 ? -3.133 6.801 6.383 1.00 97.81 86 ALA A CA 1
ATOM 695 C C . ALA A 1 86 ? -2.077 7.766 5.818 1.00 97.81 86 ALA A C 1
ATOM 697 O O . ALA A 1 86 ? -2.223 8.252 4.696 1.00 97.81 86 ALA A O 1
ATOM 698 N N . LEU A 1 87 ? -0.989 7.999 6.559 1.00 97.81 87 LEU A N 1
ATOM 699 C CA . LEU A 1 87 ? 0.125 8.825 6.091 1.00 97.81 87 LEU A CA 1
ATOM 700 C C . LEU A 1 87 ? 0.841 8.192 4.896 1.00 97.81 87 LEU A C 1
ATOM 702 O O . LEU A 1 87 ? 1.167 8.897 3.946 1.00 97.81 87 LEU A O 1
ATOM 706 N N . THR A 1 88 ? 1.051 6.874 4.908 1.00 97.38 88 THR A N 1
ATOM 707 C CA . THR A 1 88 ? 1.638 6.144 3.778 1.00 97.38 88 THR A CA 1
ATOM 708 C C . THR A 1 88 ? 0.760 6.259 2.530 1.00 97.38 88 THR A C 1
ATOM 710 O O . THR A 1 88 ? 1.286 6.566 1.465 1.00 97.38 88 THR A O 1
ATOM 713 N N . MET A 1 89 ? -0.562 6.091 2.645 1.00 97.19 89 MET A N 1
ATOM 714 C CA . MET A 1 89 ? -1.505 6.268 1.529 1.00 97.19 89 MET A CA 1
ATOM 715 C C . MET A 1 89 ? -1.447 7.681 0.946 1.00 97.19 89 MET A C 1
ATOM 717 O O . MET A 1 89 ? -1.344 7.852 -0.268 1.00 97.19 89 MET A O 1
ATOM 721 N N . LEU A 1 90 ? -1.478 8.692 1.815 1.00 97.19 90 LEU A N 1
ATOM 722 C CA . LEU A 1 90 ? -1.414 10.092 1.408 1.00 97.19 90 LEU A CA 1
ATOM 723 C C . LEU A 1 90 ? -0.080 10.407 0.720 1.00 97.19 90 LEU A C 1
ATOM 725 O O . LEU A 1 90 ? -0.066 11.018 -0.347 1.00 97.19 90 LEU A O 1
ATOM 729 N N . ALA A 1 91 ? 1.033 9.940 1.285 1.00 96.50 91 ALA A N 1
ATOM 730 C CA . ALA A 1 91 ? 2.355 10.118 0.702 1.00 96.50 91 ALA A CA 1
ATOM 731 C C . ALA A 1 91 ? 2.477 9.427 -0.666 1.00 96.50 91 ALA A C 1
ATOM 733 O O . ALA A 1 91 ? 2.990 10.039 -1.598 1.00 96.50 91 ALA A O 1
ATOM 734 N N . ILE A 1 92 ? 1.956 8.205 -0.828 1.00 94.62 92 ILE A N 1
ATOM 735 C CA . ILE A 1 92 ? 1.925 7.525 -2.133 1.00 94.62 92 ILE A CA 1
ATOM 736 C C . ILE A 1 92 ? 1.105 8.333 -3.141 1.00 94.62 92 ILE A C 1
ATOM 738 O O . ILE A 1 92 ? 1.565 8.524 -4.261 1.00 94.62 92 ILE A O 1
ATOM 742 N N . GLY A 1 93 ? -0.061 8.858 -2.753 1.00 93.94 93 GLY A N 1
ATOM 743 C CA . GLY A 1 93 ? -0.883 9.691 -3.637 1.00 93.94 93 GLY A CA 1
ATOM 744 C C . GLY A 1 93 ? -0.159 10.951 -4.125 1.00 93.94 93 GLY A C 1
ATOM 745 O O . GLY A 1 93 ? -0.249 11.293 -5.300 1.00 93.94 93 GLY A O 1
ATOM 746 N N . ILE A 1 94 ? 0.608 11.604 -3.247 1.00 95.62 94 ILE A N 1
ATOM 747 C CA . ILE A 1 94 ? 1.383 12.812 -3.582 1.00 95.62 94 ILE A CA 1
ATOM 748 C C . ILE A 1 94 ? 2.612 12.483 -4.435 1.00 95.62 94 ILE A C 1
ATOM 750 O O . ILE A 1 94 ? 2.942 13.227 -5.355 1.00 95.62 94 ILE A O 1
ATOM 754 N N . VAL A 1 95 ? 3.310 11.388 -4.126 1.00 94.38 95 VAL A N 1
ATOM 755 C CA . VAL A 1 95 ? 4.570 11.022 -4.789 1.00 94.38 95 VAL A CA 1
ATOM 756 C C . VAL A 1 95 ? 4.324 10.273 -6.102 1.00 94.38 95 VAL A C 1
ATOM 758 O O . VAL A 1 95 ? 5.179 10.302 -6.982 1.00 94.38 95 VAL A O 1
ATOM 761 N N . SER A 1 96 ? 3.157 9.646 -6.287 1.00 92.12 96 SER A N 1
ATOM 762 C CA . SER A 1 96 ? 2.841 8.832 -7.470 1.00 92.12 96 SER A CA 1
ATOM 763 C C . SER A 1 96 ? 3.113 9.529 -8.814 1.00 92.12 96 SER A C 1
ATOM 765 O O . SER A 1 96 ? 3.736 8.885 -9.660 1.00 92.12 96 SER A O 1
ATOM 767 N N . PRO A 1 97 ? 2.749 10.811 -9.031 1.00 93.00 97 PRO A N 1
ATOM 768 C CA . PRO A 1 97 ? 3.044 11.510 -10.286 1.00 93.00 97 PRO A CA 1
ATOM 769 C C . PRO A 1 97 ? 4.545 11.677 -10.569 1.00 93.00 97 PRO A C 1
ATOM 771 O O . PRO A 1 97 ? 4.941 11.854 -11.717 1.00 93.00 97 PRO A O 1
ATOM 774 N N . LEU A 1 98 ? 5.394 11.611 -9.538 1.00 94.94 98 LEU A N 1
ATOM 775 C CA . LEU A 1 98 ? 6.841 11.809 -9.657 1.00 94.94 98 LEU A CA 1
ATOM 776 C C . LEU A 1 98 ? 7.579 10.568 -10.182 1.00 94.94 98 LEU A C 1
ATOM 778 O O . LEU A 1 98 ? 8.746 10.676 -10.559 1.00 94.94 98 LEU A O 1
ATOM 782 N N . PHE A 1 99 ? 6.923 9.404 -10.226 1.00 91.25 99 PHE A N 1
ATOM 783 C CA . PHE A 1 99 ? 7.505 8.169 -10.763 1.00 91.25 99 PHE A CA 1
ATOM 784 C C . PHE A 1 99 ? 7.458 8.083 -12.293 1.00 91.25 99 PHE A C 1
ATOM 786 O O . PHE A 1 99 ? 8.045 7.164 -12.849 1.00 91.25 99 PHE A O 1
ATOM 793 N N . GLY A 1 100 ? 6.817 9.031 -12.983 1.00 92.44 100 GLY A N 1
ATOM 794 C CA . GLY A 1 100 ? 6.743 9.046 -14.445 1.00 92.44 100 GLY A CA 1
ATOM 795 C C . GLY A 1 100 ? 5.672 8.110 -15.006 1.00 92.44 100 GLY A C 1
ATOM 796 O O . GLY A 1 100 ? 4.672 7.810 -14.352 1.00 92.44 100 GLY A O 1
ATOM 797 N N . LEU A 1 101 ? 5.860 7.678 -16.253 1.00 90.69 101 LEU A N 1
ATOM 798 C CA . LEU A 1 101 ? 4.864 6.892 -16.977 1.00 90.69 101 LEU A CA 1
ATOM 799 C C . LEU A 1 101 ? 4.740 5.478 -16.385 1.00 90.69 101 LEU A C 1
ATOM 801 O O . LEU A 1 101 ? 5.722 4.742 -16.288 1.00 90.69 101 LEU A O 1
ATOM 805 N N . ALA A 1 102 ? 3.521 5.092 -16.006 1.00 89.31 102 ALA A N 1
ATOM 806 C CA . ALA A 1 102 ? 3.211 3.761 -15.494 1.00 89.31 102 ALA A CA 1
ATOM 807 C C . ALA A 1 102 ? 2.718 2.848 -16.622 1.00 89.31 102 ALA A C 1
ATOM 809 O O . ALA A 1 102 ? 1.711 3.139 -17.268 1.00 89.31 102 ALA A O 1
ATOM 810 N N . ILE A 1 103 ? 3.414 1.731 -16.836 1.00 88.69 103 ILE A N 1
ATOM 811 C CA . ILE A 1 103 ? 3.000 0.676 -17.766 1.00 88.69 103 ILE A CA 1
ATOM 812 C C . ILE A 1 103 ? 2.791 -0.578 -16.943 1.00 88.69 103 ILE A C 1
ATOM 814 O O . ILE A 1 103 ? 3.730 -1.098 -16.348 1.00 88.69 103 ILE A O 1
ATOM 818 N N . ALA A 1 104 ? 1.552 -1.049 -16.908 1.00 88.19 104 ALA A N 1
ATOM 819 C CA . ALA A 1 104 ? 1.173 -2.226 -16.151 1.00 88.19 104 ALA A CA 1
ATOM 820 C C . ALA A 1 104 ? 0.401 -3.192 -17.060 1.00 88.19 104 ALA A C 1
ATOM 822 O O . ALA A 1 104 ? -0.547 -2.773 -17.730 1.00 88.19 104 ALA A O 1
ATOM 823 N N . PRO A 1 105 ? 0.774 -4.480 -17.092 1.00 89.44 105 PRO A N 1
ATOM 824 C CA . PRO A 1 105 ? -0.025 -5.508 -17.746 1.00 89.44 105 PRO A CA 1
ATOM 825 C C . PRO A 1 105 ? -1.423 -5.667 -17.131 1.00 89.44 105 PRO A C 1
ATOM 827 O O . PRO A 1 105 ? -1.701 -5.247 -16.005 1.00 89.44 105 PRO A O 1
ATOM 830 N N . SER A 1 106 ? -2.322 -6.346 -17.848 1.00 88.38 106 SER A N 1
ATOM 831 C CA . SER A 1 106 ? -3.699 -6.572 -17.384 1.00 88.38 106 SER A CA 1
ATOM 832 C C . SER A 1 106 ? -3.778 -7.354 -16.063 1.00 88.38 106 SER A C 1
ATOM 834 O O . SER A 1 106 ? -4.647 -7.080 -15.240 1.00 88.38 106 SER A O 1
ATOM 836 N N . PHE A 1 107 ? -2.865 -8.299 -15.816 1.00 87.50 107 PHE A N 1
ATOM 837 C CA . PHE A 1 107 ? -2.837 -9.034 -14.545 1.00 87.50 107 PHE A CA 1
ATOM 838 C C . PHE A 1 107 ? -2.390 -8.148 -13.379 1.00 87.50 107 PHE A C 1
ATOM 840 O O . PHE A 1 107 ? -3.033 -8.140 -12.332 1.00 87.50 107 PHE A O 1
ATOM 847 N N . ASP A 1 108 ? -1.342 -7.352 -13.571 1.00 91.00 108 ASP A N 1
ATOM 848 C CA . ASP A 1 108 ? -0.848 -6.397 -12.580 1.00 91.00 108 ASP A CA 1
ATOM 849 C C . ASP A 1 108 ? -1.928 -5.372 -12.224 1.00 91.00 108 ASP A C 1
ATOM 851 O O . ASP A 1 108 ? -2.193 -5.115 -11.050 1.00 91.00 108 ASP A O 1
ATOM 855 N N . THR A 1 109 ? -2.624 -4.840 -13.234 1.00 92.19 109 THR A N 1
ATOM 856 C CA . THR A 1 109 ? -3.728 -3.900 -13.006 1.00 92.19 109 THR A CA 1
ATOM 857 C C . THR A 1 109 ? -4.871 -4.538 -12.220 1.00 92.19 109 THR A C 1
ATOM 859 O O . THR A 1 109 ? -5.375 -3.894 -11.304 1.00 92.19 109 THR A O 1
ATOM 862 N N . LEU A 1 110 ? -5.255 -5.792 -12.482 1.00 93.44 110 LEU A N 1
ATOM 863 C CA . LEU A 1 110 ? -6.285 -6.489 -11.698 1.00 93.44 110 LEU A CA 1
ATOM 864 C C . LEU A 1 110 ? -5.945 -6.497 -10.197 1.00 93.44 110 LEU A C 1
ATOM 866 O O . LEU A 1 110 ? -6.749 -6.051 -9.373 1.00 93.44 110 LEU A O 1
ATOM 870 N N . PHE A 1 111 ? -4.752 -6.974 -9.835 1.00 94.19 111 PHE A N 1
ATOM 871 C CA . PHE A 1 111 ? -4.339 -7.033 -8.432 1.00 94.19 111 PHE A CA 1
ATOM 872 C C . PHE A 1 111 ? -4.157 -5.638 -7.827 1.00 94.19 111 PHE A C 1
ATOM 874 O O . PHE A 1 111 ? -4.497 -5.440 -6.660 1.00 94.19 111 PHE A O 1
ATOM 881 N N . ALA A 1 112 ? -3.706 -4.656 -8.614 1.00 94.62 112 ALA A N 1
ATOM 882 C CA . ALA A 1 112 ? -3.609 -3.265 -8.182 1.00 94.62 112 ALA A CA 1
ATOM 883 C C . ALA A 1 112 ? -4.984 -2.672 -7.837 1.00 94.62 112 ALA A C 1
ATOM 885 O O . ALA A 1 112 ? -5.105 -1.973 -6.831 1.00 94.62 112 ALA A O 1
ATOM 886 N N . HIS A 1 113 ? -6.035 -2.997 -8.597 1.00 95.19 113 HIS A N 1
ATOM 887 C CA . HIS A 1 113 ? -7.402 -2.569 -8.281 1.00 95.19 113 HIS A CA 1
ATOM 888 C C . HIS A 1 113 ? -7.928 -3.238 -7.009 1.00 95.19 113 HIS A C 1
ATOM 890 O O . HIS A 1 113 ? -8.481 -2.553 -6.149 1.00 95.19 113 HIS A O 1
ATOM 896 N N . VAL A 1 114 ? -7.726 -4.552 -6.850 1.00 96.00 114 VAL A N 1
ATOM 897 C CA . VAL A 1 114 ? -8.117 -5.272 -5.622 1.00 96.00 114 VAL A CA 1
ATOM 898 C C . VAL A 1 114 ? -7.414 -4.675 -4.403 1.00 96.00 114 VAL A C 1
ATOM 900 O O . VAL A 1 114 ? -8.057 -4.401 -3.389 1.00 96.00 114 VAL A O 1
ATOM 903 N N . PHE A 1 115 ? -6.111 -4.423 -4.518 1.00 97.19 115 PHE A N 1
ATOM 904 C CA . PHE A 1 115 ? -5.325 -3.767 -3.482 1.00 97.19 115 PHE A CA 1
ATOM 905 C C . PHE A 1 115 ? -5.845 -2.354 -3.179 1.00 97.19 115 PHE A C 1
ATOM 907 O O . PHE A 1 115 ? -6.085 -2.034 -2.018 1.00 97.19 115 PHE A O 1
ATOM 914 N N . GLY A 1 116 ? -6.087 -1.527 -4.200 1.00 96.75 116 GLY A N 1
ATOM 915 C CA . GLY A 1 116 ? -6.588 -0.159 -4.036 1.00 96.75 116 GLY A CA 1
ATOM 916 C C . GLY A 1 116 ? -7.961 -0.094 -3.359 1.00 96.75 116 GLY A C 1
ATOM 917 O O . GLY A 1 116 ? -8.149 0.670 -2.410 1.00 96.75 116 GLY A O 1
ATOM 918 N N . LEU A 1 117 ? -8.901 -0.944 -3.784 1.00 97.62 117 LEU A N 1
ATOM 919 C CA . LEU A 1 117 ? -10.215 -1.078 -3.146 1.00 97.62 117 LEU A CA 1
ATOM 920 C C . LEU A 1 117 ? -10.084 -1.543 -1.691 1.00 97.62 117 LEU A C 1
ATOM 922 O O . LEU A 1 117 ? -10.741 -0.994 -0.805 1.00 97.62 117 LEU A O 1
ATOM 926 N N . GLY A 1 118 ? -9.205 -2.514 -1.441 1.00 97.81 118 GLY A N 1
ATOM 927 C CA . GLY A 1 118 ? -8.876 -2.994 -0.103 1.00 97.81 118 GLY A CA 1
ATOM 928 C C . GLY A 1 118 ? -8.344 -1.882 0.802 1.00 97.81 118 GLY A C 1
ATOM 929 O O . GLY A 1 118 ? -8.847 -1.693 1.909 1.00 97.81 118 GLY A O 1
ATOM 930 N N . CYS A 1 119 ? -7.405 -1.074 0.311 1.00 97.88 119 CYS A N 1
ATOM 931 C CA . CYS A 1 119 ? -6.865 0.080 1.030 1.00 97.88 119 CYS A CA 1
ATOM 932 C C . CYS A 1 119 ? -7.944 1.120 1.364 1.00 97.88 119 CYS A C 1
ATOM 934 O O . CYS A 1 119 ? -8.020 1.578 2.507 1.00 97.88 119 CYS A O 1
ATOM 936 N N . GLY A 1 120 ? -8.814 1.450 0.405 1.00 97.38 120 GLY A N 1
ATOM 937 C CA . GLY A 1 120 ? -9.945 2.354 0.633 1.00 97.38 120 GLY A CA 1
ATOM 938 C C . GLY A 1 120 ? -10.920 1.815 1.683 1.00 97.38 120 GLY A C 1
ATOM 939 O O . GLY A 1 120 ? -11.310 2.537 2.603 1.00 97.38 120 GLY A O 1
ATOM 940 N N . ALA A 1 121 ? -11.253 0.524 1.608 1.00 97.69 121 ALA A N 1
ATOM 941 C CA . ALA A 1 121 ? -12.101 -0.140 2.593 1.00 97.69 121 ALA A CA 1
ATOM 942 C C . ALA A 1 121 ? -11.462 -0.154 3.992 1.00 97.69 121 ALA A C 1
ATOM 944 O O . ALA A 1 121 ? -12.146 0.109 4.979 1.00 97.69 121 ALA A O 1
ATOM 945 N N . ILE A 1 122 ? -10.154 -0.405 4.097 1.00 98.19 122 ILE A N 1
ATOM 946 C CA . ILE A 1 122 ? -9.412 -0.355 5.366 1.00 98.19 122 ILE A CA 1
ATOM 947 C C . ILE A 1 122 ? -9.446 1.055 5.959 1.00 98.19 122 ILE A C 1
ATOM 949 O O . ILE A 1 122 ? -9.716 1.198 7.154 1.00 98.19 122 ILE A O 1
ATOM 953 N N . LEU A 1 123 ? -9.217 2.099 5.156 1.00 97.38 123 LEU A N 1
ATOM 954 C CA . LEU A 1 123 ? -9.327 3.485 5.623 1.00 97.38 123 LEU A CA 1
ATOM 955 C C . LEU A 1 123 ? -10.738 3.773 6.139 1.00 97.38 123 LEU A C 1
ATOM 957 O O . LEU A 1 123 ? -10.893 4.189 7.285 1.00 97.38 123 LEU A O 1
ATOM 961 N N . ALA A 1 124 ? -11.767 3.474 5.348 1.00 97.06 124 ALA A N 1
ATOM 962 C CA . ALA A 1 124 ? -13.150 3.708 5.748 1.00 97.06 124 ALA A CA 1
ATOM 963 C C . ALA A 1 124 ? -13.502 2.951 7.040 1.00 97.06 124 ALA A C 1
ATOM 965 O O . ALA A 1 124 ? -13.984 3.547 8.000 1.00 97.06 124 ALA A O 1
ATOM 966 N N . LEU A 1 125 ? -13.201 1.653 7.122 1.00 96.06 125 LEU A N 1
ATOM 967 C CA . LEU A 1 125 ? -13.531 0.838 8.292 1.00 96.06 125 LEU A CA 1
ATOM 968 C C . LEU A 1 125 ? -12.732 1.238 9.542 1.00 96.06 125 LEU A C 1
ATOM 970 O O . LEU A 1 125 ? -13.277 1.211 10.645 1.00 96.06 125 LEU A O 1
ATOM 974 N N . SER A 1 126 ? -11.464 1.626 9.398 1.00 95.81 126 SER A N 1
ATOM 975 C CA . SER A 1 126 ? -10.602 1.964 10.542 1.00 95.81 126 SER A CA 1
ATOM 976 C C . SER A 1 126 ? -10.954 3.293 11.225 1.00 95.81 126 SER A C 1
ATOM 978 O O . SER A 1 126 ? -10.579 3.489 12.390 1.00 95.81 126 SER A O 1
ATOM 980 N N . TYR A 1 127 ? -11.688 4.175 10.534 1.00 94.81 127 TYR A N 1
ATOM 981 C CA . TYR A 1 127 ? -12.102 5.488 11.044 1.00 94.81 127 TYR A CA 1
ATOM 982 C C . TYR A 1 127 ? -13.619 5.669 11.185 1.00 94.81 127 TYR A C 1
ATOM 984 O O . TYR A 1 127 ? -14.042 6.390 12.083 1.00 94.81 127 TYR A O 1
ATOM 992 N N . LEU A 1 128 ? -14.434 5.035 10.336 1.00 94.19 128 LEU A N 1
ATOM 993 C CA . LEU A 1 128 ? -15.877 5.301 10.228 1.00 94.19 128 LEU A CA 1
ATOM 994 C C . LEU A 1 128 ? -16.766 4.125 10.667 1.00 94.19 128 LEU A C 1
ATOM 996 O O . LEU A 1 128 ? -17.986 4.227 10.583 1.00 94.19 128 LEU A O 1
ATOM 1000 N N . SER A 1 129 ? -16.191 3.003 11.114 1.00 93.12 129 SER A N 1
ATOM 1001 C CA . SER A 1 129 ? -16.957 1.814 11.526 1.00 93.12 129 SER A CA 1
ATOM 1002 C C . SER A 1 129 ? -16.703 1.415 12.978 1.00 93.12 129 SER A C 1
ATOM 1004 O O . SER A 1 129 ? -15.780 1.909 13.621 1.00 93.12 129 SER A O 1
ATOM 1006 N N . GLU A 1 130 ? -17.469 0.444 13.484 1.00 90.25 130 GLU A N 1
ATOM 1007 C CA . GLU A 1 130 ? -17.278 -0.132 14.823 1.00 90.25 130 GLU A CA 1
ATOM 1008 C C . GLU A 1 130 ? -15.868 -0.706 15.048 1.00 90.25 130 GLU A C 1
ATOM 1010 O O . GLU A 1 130 ? -15.393 -0.737 16.184 1.00 90.25 130 GLU A O 1
ATOM 1015 N N . ALA A 1 131 ? -15.160 -1.099 13.980 1.00 90.88 131 ALA A N 1
ATOM 1016 C CA . ALA A 1 131 ? -13.764 -1.528 14.062 1.00 90.88 131 ALA A CA 1
ATOM 1017 C C . ALA A 1 131 ? -12.839 -0.425 14.616 1.00 90.88 131 ALA A C 1
ATOM 1019 O O . ALA A 1 131 ? -11.808 -0.736 15.214 1.00 90.88 131 ALA A O 1
ATOM 1020 N N . ALA A 1 132 ? -13.215 0.854 14.490 1.00 92.50 132 ALA A N 1
ATOM 1021 C CA . ALA A 1 132 ? -12.472 1.983 15.048 1.00 92.50 132 ALA A CA 1
ATOM 1022 C C 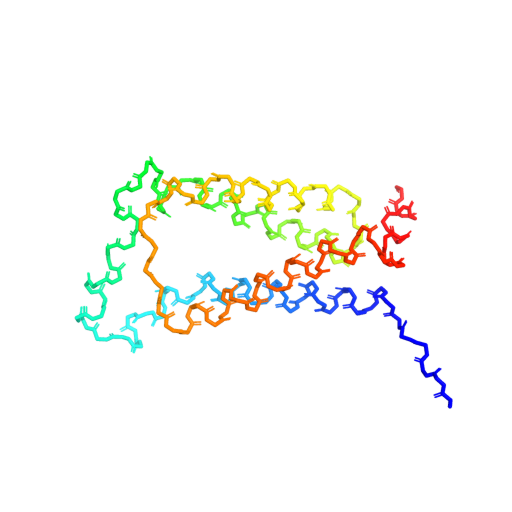. ALA A 1 132 ? -12.330 1.903 16.581 1.00 92.50 132 ALA A C 1
ATOM 1024 O O . ALA A 1 132 ? -11.312 2.346 17.120 1.00 92.50 132 ALA A O 1
ATOM 1025 N N . ASN A 1 133 ? -13.307 1.297 17.270 1.00 92.69 133 ASN A N 1
ATOM 1026 C CA . ASN A 1 133 ? -13.312 1.139 18.727 1.00 92.69 133 ASN A CA 1
ATOM 1027 C C . ASN A 1 133 ? -12.267 0.128 19.220 1.00 92.69 133 ASN A C 1
ATOM 1029 O O . ASN A 1 133 ? -11.826 0.195 20.363 1.00 92.69 133 ASN A O 1
ATOM 1033 N N . GLU A 1 134 ? -11.838 -0.811 18.377 1.00 93.38 134 GLU A N 1
ATOM 1034 C CA . GLU A 1 134 ? -10.794 -1.771 18.753 1.00 93.38 134 GLU A CA 1
ATOM 1035 C C . GLU A 1 134 ? -9.411 -1.103 18.838 1.00 93.38 134 GLU A C 1
ATOM 1037 O O . GLU A 1 134 ? -8.588 -1.474 19.675 1.00 93.38 134 GLU A O 1
ATOM 1042 N N . PHE A 1 135 ? -9.180 -0.042 18.057 1.00 91.38 135 PHE A N 1
ATOM 1043 C CA . PHE A 1 135 ? -7.930 0.729 18.088 1.00 91.38 135 PHE A CA 1
ATOM 1044 C C . PHE A 1 135 ? -7.763 1.595 19.344 1.00 91.38 135 PHE A C 1
ATOM 1046 O O . PHE A 1 135 ? -6.654 2.047 19.628 1.00 91.38 135 PHE A O 1
ATOM 1053 N N . THR A 1 136 ? -8.844 1.883 20.074 1.00 87.75 136 THR A N 1
ATOM 1054 C CA . THR A 1 136 ? -8.798 2.659 21.325 1.00 87.75 136 THR A CA 1
ATOM 1055 C C . THR A 1 136 ? -8.684 1.780 22.567 1.00 87.75 136 THR A C 1
ATOM 1057 O O . THR A 1 136 ? -8.200 2.265 23.588 1.00 87.75 136 THR A O 1
ATOM 1060 N N . LYS A 1 137 ? -9.076 0.499 22.488 1.00 83.94 137 LYS A N 1
ATOM 1061 C CA . LYS A 1 137 ? -8.989 -0.464 23.602 1.00 83.94 137 LYS A CA 1
ATOM 1062 C C . LYS A 1 137 ? -7.565 -0.942 23.886 1.00 83.94 137 LYS A C 1
ATOM 1064 O O . LYS A 1 137 ? -7.233 -1.207 25.036 1.00 83.94 137 LYS A O 1
ATOM 1069 N N . GLN A 1 138 ? -6.725 -1.062 22.859 1.00 65.94 138 GLN A N 1
ATOM 1070 C CA . GLN A 1 138 ? -5.318 -1.436 23.019 1.00 65.94 138 GLN A CA 1
ATOM 1071 C C . GLN A 1 138 ? -4.480 -0.186 23.323 1.00 65.94 138 GLN A C 1
ATOM 1073 O O . GLN A 1 138 ? -3.985 0.465 22.399 1.00 65.94 138 GLN A O 1
ATOM 1078 N N . ARG A 1 139 ? -4.390 0.174 24.609 1.00 53.69 139 ARG A N 1
ATOM 1079 C CA . ARG A 1 139 ? -3.504 1.236 25.104 1.00 53.69 139 ARG A CA 1
ATOM 1080 C C . ARG A 1 139 ? -2.080 0.727 25.286 1.00 53.69 139 ARG A C 1
ATOM 1082 O O . ARG A 1 139 ? -1.934 -0.430 25.733 1.00 53.69 139 ARG A O 1
#

Organism: NCBI:txid644221

=== Feature glossary ===
The record interleaves many kinds of information about one protein. Here is each kind framed as the question it answers.

Q: What are the backbone torsion angles?
A: φ (phi) and ψ (psi) are the two rotatable backbone dihedrals per residue: φ is the C(i-1)–N–Cα–C torsion, ψ is the N–Cα–C–N(i+1) torsion, both in degrees on (−180°, 180°]. α-helical residues cluster near (−60°, −45°); β-strand residues near (−120°, +130°). A Ramachandran plot is simply a scatter of (φ, ψ) for every residue.

Q: What is the amino-acid chain?
A: This is the polypeptide sequence — one letter per residue, N-terminus first. Length ranges from a few dozen residues for small domains to over a thousand for large multi-domain proteins.

Q: How mobile is each atom in the crystal?
A: For experimental (PDB) structures, the B-factor (temperature factor) quantifies the positional spread of each atom in the crystal — a combination of thermal vibration and static disorder — in units of Å². High B-factors mark flexible loops or poorly resolved regions; low B-factors mark the rigid, well-ordered core.

Q: Are the domains correctly placed relative to each other?
A: Predicted Aligned Error (PAE) is an AlphaFold confidence matrix: entry (i, j) is the expected error in the position of residue j, in ångströms, when the prediction is superimposed on the true structure at residue i. Low PAE within a block of residues means that block is internally rigid and well-predicted; high PAE between two blocks means their relative placement is uncertain even if each block individually is confident.

Q: How confident is the AlphaFold model at each residue?
A: pLDDT is the predicted lDDT-Cα score: AlphaFold's confidence that the local environment of each residue (all inter-atomic distances within 15 Å) is correctly placed. It is a per-residue number between 0 and 100, with higher meaning more reliable.

Q: What family and function is it annotated with?
A: Functional annotations link the protein to curated databases. InterPro entries identify conserved domains and families by matching the sequence against member-database signatures (Pfam, PROSITE, CDD, …). Gene Ontology (GO) terms describe molecular function, biological process, and cellular component in a controlled vocabulary. CATH places the structure in a hierarchical fold classification (Class/Architecture/Topology/Homologous-superfamily). The organism is the source species.

Q: How big and how compact is the whole molecule?
A: Three whole-structure scalars: the radius of gyration (RMS distance of Cα from centroid, in Å), the count of Cα–Cα contacts (pairs closer than 8 Å and separated by more than four residues in sequence — i.e. tertiary, not local, contacts), and the bounding-box dimensions. Together they distinguish compact globular folds from extended fibres or disordered chains.

Q: What known structures does this most resemble?
A: The Foldseek neighbor list gives the closest experimentally determined structures in the PDB, ranked by structural alignment. TM-score near 1 means near-identical fold; near 0.3 means only rough topology match. This is how one finds what a novel AlphaFold prediction most resembles in the solved-structure universe.

Q: Which residues are buried vs exposed?
A: SASA measures how much of the protein is reachable by solvent. It is computed by rolling a water-sized probe over the atomic surface and summing the exposed area (Å²). Per-residue SASA distinguishes core (buried, low SASA) from surface (exposed, high SASA) residues; total SASA is a whole-molecule size measure.

Q: Which residues are in helices, strands, or loops?
A: Eight-state s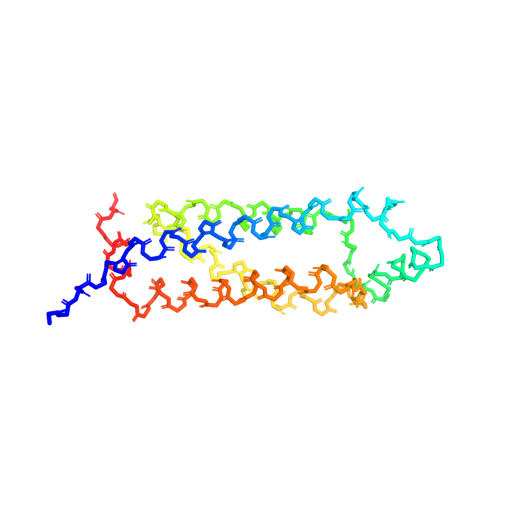econdary structure (DSSP): H is the canonical α-helix, G the tighter 3₁₀-helix, I the wider π-helix; E/B are β-structure, T and S are turns and bends, and '-' is everything else. DSSP derives these from the pattern of main-chain N–H···O=C hydrogen bonds, not from the sequence.

Q: Where is each backbone atom in 3D?
A: Structure coordinates are given as an mmCIF _atom_site loop: one row per atom with element, residue name, chain id, sequence number, and x/y/z position in Å. Only the four main-chain atoms per residue are included here; side chains are omitted to keep the record compact.

Q: What if only a Cα trace is available?
A: Three-state secondary structure (P-SEA) collapses the eight DSSP classes into helix (a), strand (b), and coil (c). P-SEA assigns these from Cα geometry alone — distances and angles — without requiring backbone oxygens, so it works on any Cα trace.

Q: What do the rendered images show?
A: The six renders are orthographic views along the three Cartesian axes in both directions. Representation (cartoon, sticks, or surface) and color scheme (sequence-rainbow or by-chain) vary across proteins so the training set covers all the common visualization conventions.

Q: What does the local fold look like, residue by residue?
A: Foldseek's 3Di representation compresses backbone geometry into a per-residue letter drawn from a learned twenty-state alphabet. It captures the tertiary interaction pattern around each residue — which residues are packed against it in space, regardless of where they are in sequence.

Q: What do the diagnostic plots show?
A: The contact map is a binary N×N matrix image: pixel (i, j) is dark where Cα_i and Cα_j are within 8 Å and |i−j|>4. Because the |i−j|>4 filter removes local helical contacts, off-diagonal stripes parallel to the main diagonal indicate parallel β-sheets; stripes perpendicular to it indicate antiparallel β-sheets. The Ramachandran plot scatters every residue's (φ, ψ) pair against the sterically allowed regions. The PAE heatmap renders the predicted-aligned-error matrix.